Protein AF-A0A7W8L419-F1 (afdb_monomer)

Solvent-accessible surface area (backbone atoms only — not comparable to full-atom values): 5335 Å² total; per-residue (Å²): 111,29,37,49,56,42,78,74,44,63,88,57,54,90,84,30,75,62,46,52,50,50,43,52,48,49,50,51,51,52,52,52,30,51,52,25,51,77,68,76,42,83,52,81,42,41,78,63,95,86,60,85,82,44,62,85,63,46,51,64,37,44,52,50,47,47,69,77,40,77,84,63,56,51,75,40,51,39,68,57,48,50,51,52,28,44,30,71,76,24,67,116

pLDDT: mean 90.04, std 8.84, range [54.81, 97.94]

Structure (mmCIF, N/CA/C/O backbone):
data_AF-A0A7W8L419-F1
#
_entry.id   AF-A0A7W8L419-F1
#
loop_
_atom_site.group_PDB
_atom_site.id
_atom_site.type_symbol
_atom_site.label_atom_id
_atom_site.label_alt_id
_atom_site.label_comp_id
_atom_site.label_asym_id
_atom_site.label_entity_id
_atom_site.label_seq_id
_atom_site.pdbx_PDB_ins_code
_atom_site.Cartn_x
_atom_site.Cartn_y
_atom_site.Cartn_z
_atom_site.occupancy
_atom_site.B_iso_or_equiv
_atom_site.auth_seq_id
_atom_site.auth_comp_id
_atom_site.auth_asym_id
_atom_site.auth_atom_id
_atom_site.pdbx_PDB_model_num
ATOM 1 N N . MET A 1 1 ? -0.473 -0.725 -12.506 1.00 84.81 1 MET A N 1
ATOM 2 C CA . MET A 1 1 ? 0.985 -0.627 -12.299 1.00 84.81 1 MET A CA 1
ATOM 3 C C . MET A 1 1 ? 1.503 -1.978 -11.823 1.00 84.81 1 MET A C 1
ATOM 5 O 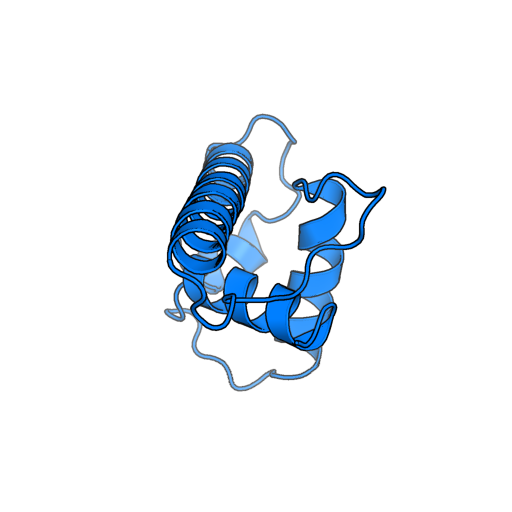O . MET A 1 1 ? 0.879 -2.548 -10.929 1.00 84.81 1 MET A O 1
ATOM 9 N N . THR A 1 2 ? 2.571 -2.500 -12.430 1.00 91.81 2 THR A N 1
ATOM 10 C CA . THR A 1 2 ? 3.181 -3.806 -12.092 1.00 91.81 2 THR A CA 1
ATOM 11 C C . THR A 1 2 ? 4.446 -3.657 -11.240 1.00 91.81 2 THR A C 1
ATOM 13 O O . THR A 1 2 ? 5.000 -2.558 -11.136 1.00 91.81 2 THR A O 1
ATOM 16 N N . ALA A 1 3 ? 4.916 -4.753 -10.636 1.00 90.19 3 ALA A N 1
ATOM 17 C CA . ALA A 1 3 ? 6.166 -4.793 -9.878 1.00 90.19 3 ALA A CA 1
ATOM 18 C C . ALA A 1 3 ? 7.382 -4.369 -10.716 1.00 90.19 3 ALA A C 1
ATOM 20 O O . ALA A 1 3 ? 8.200 -3.592 -10.232 1.00 90.19 3 ALA A O 1
ATOM 21 N N . ALA A 1 4 ? 7.459 -4.762 -11.990 1.00 89.94 4 ALA A N 1
ATOM 22 C CA . ALA A 1 4 ? 8.497 -4.291 -12.912 1.00 89.94 4 ALA A CA 1
ATOM 23 C C . ALA A 1 4 ? 8.481 -2.761 -13.073 1.00 89.94 4 ALA A C 1
ATOM 25 O O . ALA A 1 4 ? 9.524 -2.108 -13.025 1.00 89.94 4 ALA A O 1
ATOM 26 N N . GLN A 1 5 ? 7.293 -2.170 -13.237 1.00 88.06 5 GLN A N 1
ATOM 27 C CA . GLN A 1 5 ? 7.152 -0.718 -13.363 1.00 88.06 5 GLN A CA 1
ATOM 28 C C . GLN A 1 5 ? 7.551 0.003 -12.072 1.00 88.06 5 GLN A C 1
ATOM 30 O O . GLN A 1 5 ? 8.202 1.039 -12.147 1.00 88.06 5 GLN A O 1
ATOM 35 N N . TYR A 1 6 ? 7.211 -0.555 -10.905 1.00 87.38 6 TYR A N 1
ATOM 36 C CA . TYR A 1 6 ? 7.679 -0.040 -9.617 1.00 87.38 6 TYR A CA 1
ATOM 37 C C . TYR A 1 6 ? 9.198 -0.111 -9.501 1.00 87.38 6 TYR A C 1
ATOM 39 O O . TYR A 1 6 ? 9.828 0.917 -9.327 1.00 87.38 6 TYR A O 1
ATOM 47 N N . LYS A 1 7 ? 9.811 -1.284 -9.688 1.00 85.50 7 LYS A N 1
ATOM 48 C CA . LYS A 1 7 ? 11.271 -1.456 -9.573 1.00 85.50 7 LYS A CA 1
ATOM 49 C C . LYS A 1 7 ? 12.051 -0.511 -10.497 1.00 85.50 7 LYS A C 1
ATOM 51 O O . LYS A 1 7 ? 13.154 -0.102 -10.158 1.00 85.50 7 LYS A O 1
ATOM 56 N N . LYS A 1 8 ? 11.483 -0.164 -11.658 1.00 86.31 8 LYS A N 1
ATOM 57 C CA . LYS A 1 8 ? 12.105 0.742 -12.632 1.00 86.31 8 LYS A CA 1
ATOM 58 C C . LYS A 1 8 ? 11.917 2.228 -12.311 1.00 86.31 8 LYS A C 1
ATOM 60 O O . LYS A 1 8 ? 12.809 3.016 -12.607 1.00 86.31 8 LYS A O 1
ATOM 65 N N . TRP A 1 9 ? 10.757 2.614 -11.783 1.00 81.38 9 TRP A N 1
ATOM 66 C CA . TRP A 1 9 ? 10.343 4.022 -11.705 1.00 81.38 9 TRP A CA 1
ATOM 67 C C . TRP A 1 9 ? 9.974 4.500 -10.303 1.00 81.38 9 TRP A C 1
ATOM 69 O O . TRP A 1 9 ? 9.624 5.667 -10.132 1.00 81.38 9 TRP A O 1
ATOM 79 N N . ALA A 1 10 ? 10.030 3.633 -9.293 1.00 72.44 10 ALA A N 1
ATOM 80 C CA . ALA A 1 10 ? 9.884 4.046 -7.908 1.00 72.44 10 ALA A CA 1
ATOM 81 C C . ALA A 1 10 ? 10.891 5.163 -7.630 1.00 72.44 10 ALA A C 1
ATOM 83 O O . ALA A 1 10 ? 12.044 5.094 -8.058 1.00 72.44 10 ALA A O 1
ATOM 84 N N . HIS A 1 11 ? 10.431 6.215 -6.953 1.00 74.44 11 HIS A N 1
ATOM 85 C CA . HIS A 1 11 ? 11.241 7.389 -6.613 1.00 74.44 11 HIS A CA 1
ATOM 86 C C . HIS A 1 11 ? 11.759 8.218 -7.803 1.00 74.44 11 HIS A C 1
ATOM 88 O O . HIS A 1 11 ? 12.426 9.229 -7.580 1.00 74.44 11 HIS A O 1
ATOM 94 N N . ALA A 1 12 ? 11.432 7.857 -9.051 1.00 67.81 12 ALA A N 1
ATOM 95 C CA . ALA A 1 12 ? 11.714 8.674 -10.225 1.00 67.81 12 ALA A CA 1
ATOM 96 C C . ALA A 1 12 ? 10.696 9.825 -10.288 1.00 67.81 12 ALA A C 1
ATOM 98 O O . ALA A 1 12 ? 9.641 9.721 -10.909 1.00 67.81 12 ALA A O 1
ATOM 99 N N . ASP A 1 13 ? 11.040 10.904 -9.586 1.00 59.03 13 ASP A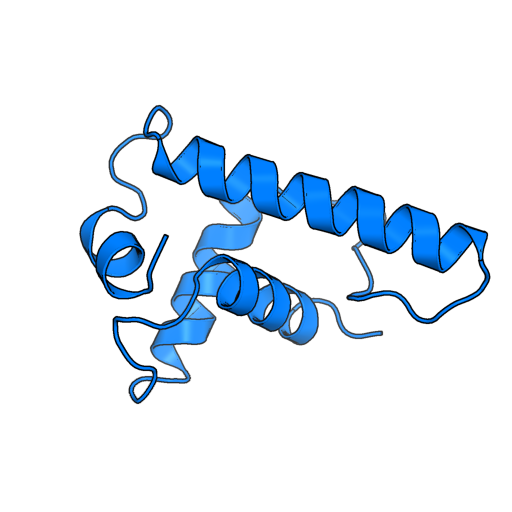 N 1
ATOM 100 C CA . ASP A 1 13 ? 10.325 12.177 -9.484 1.00 59.03 13 ASP A CA 1
ATOM 101 C C . ASP A 1 13 ? 8.950 12.114 -8.773 1.00 59.03 13 ASP A C 1
ATOM 103 O O . ASP A 1 13 ? 8.043 11.354 -9.130 1.00 59.03 13 ASP A O 1
ATOM 107 N N . ASN A 1 14 ? 8.765 12.961 -7.751 1.00 57.06 14 ASN A N 1
ATOM 108 C CA . ASN A 1 14 ? 7.526 13.039 -6.953 1.00 57.06 14 ASN A CA 1
ATOM 109 C C . ASN A 1 14 ? 6.301 13.497 -7.777 1.00 57.06 14 ASN A C 1
ATOM 111 O O . ASN A 1 14 ? 5.175 13.399 -7.293 1.00 57.06 14 ASN A O 1
ATOM 115 N N . ASN A 1 15 ? 6.519 13.958 -9.015 1.00 54.81 15 ASN A N 1
ATOM 116 C CA . ASN A 1 15 ? 5.502 14.387 -9.981 1.00 54.81 15 ASN A CA 1
ATOM 117 C C . ASN A 1 15 ? 5.137 13.322 -11.033 1.00 54.81 15 ASN A C 1
ATOM 119 O O . ASN A 1 15 ? 4.453 13.624 -12.013 1.00 54.81 15 ASN A O 1
ATOM 123 N N . SER A 1 16 ? 5.583 12.075 -10.875 1.00 70.50 16 SER A N 1
ATOM 124 C CA . SER A 1 16 ? 5.289 11.023 -11.848 1.00 70.50 16 SER A CA 1
ATOM 125 C C . SER A 1 16 ? 3.863 10.467 -11.723 1.00 70.50 16 SER A C 1
ATOM 127 O O . SER A 1 16 ? 3.254 10.424 -10.651 1.00 70.50 16 SER A O 1
ATOM 129 N N . ILE A 1 17 ? 3.343 9.937 -12.835 1.00 79.75 17 ILE A N 1
ATOM 130 C CA . ILE A 1 17 ? 2.094 9.156 -12.882 1.00 79.75 17 ILE A CA 1
ATOM 131 C C . ILE A 1 17 ? 2.075 8.001 -11.857 1.00 79.75 17 ILE A C 1
ATOM 133 O O . ILE A 1 17 ? 1.010 7.584 -11.402 1.00 79.75 17 ILE A O 1
ATOM 137 N N . TYR A 1 18 ? 3.248 7.512 -11.446 1.00 82.19 18 TYR A N 1
ATOM 138 C CA . TYR A 1 18 ? 3.408 6.459 -10.445 1.00 82.19 18 TYR A CA 1
ATOM 139 C C . TYR A 1 18 ? 3.133 6.958 -9.026 1.00 82.19 18 TYR A C 1
ATOM 141 O O . TYR A 1 18 ? 2.424 6.287 -8.278 1.00 82.19 18 TYR A O 1
ATOM 149 N N . ALA A 1 19 ? 3.607 8.158 -8.677 1.00 84.69 19 ALA A N 1
ATOM 150 C CA . ALA A 1 19 ? 3.265 8.794 -7.409 1.00 84.69 19 ALA A CA 1
ATOM 151 C C . ALA A 1 19 ? 1.747 9.021 -7.303 1.00 84.69 19 ALA A C 1
ATOM 153 O O . ALA A 1 19 ? 1.153 8.719 -6.269 1.00 84.69 19 ALA A O 1
ATOM 154 N N . ALA A 1 20 ? 1.100 9.459 -8.390 1.00 87.88 20 ALA A N 1
ATOM 155 C CA . ALA A 1 20 ? -0.357 9.598 -8.444 1.00 87.88 20 ALA A CA 1
ATOM 156 C C . ALA A 1 20 ? -1.085 8.249 -8.291 1.00 87.88 20 ALA A C 1
ATOM 158 O O . ALA A 1 20 ? -2.082 8.168 -7.572 1.00 87.88 20 ALA A O 1
ATOM 159 N N . TYR A 1 21 ? -0.574 7.178 -8.912 1.00 90.06 21 TYR A N 1
ATOM 160 C CA . TYR A 1 21 ? -1.130 5.830 -8.762 1.00 90.06 21 TYR A CA 1
ATOM 161 C C . TYR A 1 21 ? -1.059 5.333 -7.311 1.00 90.06 21 TYR A C 1
ATOM 163 O O . TYR A 1 21 ? -2.049 4.813 -6.790 1.00 90.06 21 TYR A O 1
ATOM 171 N N . ILE A 1 22 ? 0.088 5.504 -6.645 1.00 90.50 22 ILE A N 1
ATOM 172 C CA . ILE A 1 22 ? 0.272 5.100 -5.245 1.00 90.50 22 ILE A CA 1
ATOM 173 C C . ILE A 1 22 ? -0.648 5.928 -4.339 1.00 90.50 22 ILE A C 1
ATOM 175 O O . ILE A 1 22 ? -1.415 5.337 -3.580 1.00 90.50 22 ILE A O 1
ATOM 179 N N . THR A 1 23 ? -0.678 7.257 -4.492 1.00 91.50 23 THR A N 1
ATOM 180 C CA . THR A 1 23 ? -1.589 8.138 -3.738 1.00 91.50 23 THR A CA 1
ATOM 181 C C . THR A 1 23 ? -3.048 7.715 -3.911 1.00 91.50 23 THR A C 1
ATOM 183 O O . THR A 1 23 ? -3.771 7.549 -2.929 1.00 91.50 23 THR A O 1
ATOM 186 N N . GLY A 1 24 ? -3.493 7.504 -5.155 1.00 93.06 24 GLY A N 1
ATOM 187 C CA . GLY A 1 24 ? -4.861 7.081 -5.451 1.00 93.06 24 GLY A CA 1
ATOM 188 C C . GLY A 1 24 ? -5.204 5.730 -4.822 1.00 93.06 24 GLY A C 1
ATOM 189 O O . GLY A 1 24 ? -6.286 5.564 -4.263 1.00 93.06 24 GLY A O 1
ATOM 190 N N . THR A 1 25 ? -4.260 4.788 -4.844 1.00 95.25 25 THR A N 1
ATOM 191 C CA . THR A 1 25 ? -4.426 3.468 -4.223 1.00 95.25 25 THR A CA 1
ATOM 192 C C . THR A 1 25 ? -4.552 3.567 -2.701 1.00 95.25 25 THR A C 1
ATOM 194 O O . THR A 1 25 ? -5.451 2.961 -2.121 1.00 95.25 25 THR A O 1
ATOM 197 N N . ILE A 1 26 ? -3.690 4.350 -2.045 1.00 94.38 26 ILE A N 1
ATOM 198 C CA . ILE A 1 26 ? -3.735 4.546 -0.589 1.00 94.38 26 ILE A CA 1
ATOM 199 C C . ILE A 1 26 ? -5.064 5.184 -0.177 1.00 94.38 26 ILE A C 1
ATOM 201 O O . ILE A 1 26 ? -5.710 4.704 0.754 1.00 94.38 26 ILE A O 1
ATOM 205 N N . ASN A 1 27 ? -5.513 6.211 -0.904 1.00 94.25 27 ASN A N 1
ATOM 206 C CA . ASN A 1 27 ? -6.804 6.853 -0.653 1.00 94.25 27 ASN A CA 1
ATOM 207 C C . ASN A 1 27 ? -7.967 5.865 -0.800 1.00 94.25 27 ASN A C 1
ATOM 209 O O . ASN A 1 27 ? -8.842 5.821 0.064 1.00 94.25 27 ASN A O 1
ATOM 213 N N . ALA A 1 28 ? -7.953 5.029 -1.844 1.00 95.94 28 ALA A N 1
ATOM 214 C CA . ALA A 1 28 ? -8.969 4.001 -2.044 1.00 95.94 28 ALA A CA 1
ATOM 215 C C . ALA A 1 28 ? -9.015 3.003 -0.876 1.00 95.94 28 ALA A C 1
ATOM 217 O O . ALA A 1 28 ? -10.099 2.649 -0.414 1.00 95.94 28 ALA A O 1
ATOM 218 N N . PHE A 1 29 ? -7.860 2.588 -0.345 1.00 96.31 29 PHE A N 1
ATOM 219 C CA . PHE A 1 29 ? -7.827 1.737 0.844 1.00 96.31 29 PHE A CA 1
ATOM 220 C C . PHE A 1 29 ? -8.280 2.457 2.112 1.00 96.31 29 PHE A C 1
ATOM 222 O O . PHE A 1 29 ? -8.950 1.841 2.937 1.00 96.31 29 PHE A O 1
ATOM 229 N N . GLY A 1 30 ? -7.980 3.749 2.254 1.00 93.94 30 GLY A N 1
ATOM 230 C CA . GLY A 1 30 ? -8.518 4.577 3.332 1.00 93.94 30 GLY A CA 1
ATOM 231 C C . GLY A 1 30 ? -10.048 4.615 3.311 1.00 93.94 30 GLY A C 1
ATOM 232 O O . GLY A 1 30 ? -10.685 4.376 4.335 1.00 93.94 30 GLY A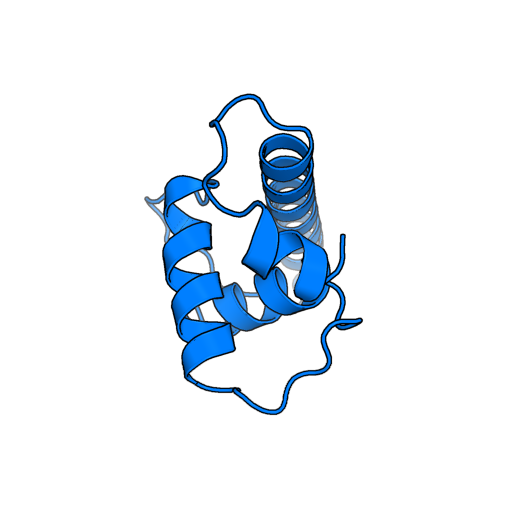 O 1
ATOM 233 N N . TRP A 1 31 ? -10.647 4.831 2.136 1.00 95.56 31 TRP A N 1
ATOM 234 C CA . TRP A 1 31 ? -12.104 4.834 1.967 1.00 95.56 31 TRP A CA 1
ATOM 235 C C . TRP A 1 31 ? -12.713 3.452 2.212 1.00 95.56 31 TRP A C 1
ATOM 237 O O . TRP A 1 31 ? -13.701 3.344 2.934 1.00 95.56 31 TRP A O 1
ATOM 247 N N . ALA A 1 32 ? -12.098 2.392 1.678 1.00 97.06 32 ALA A N 1
ATOM 248 C CA . ALA A 1 32 ? -12.542 1.020 1.911 1.00 97.06 32 ALA A CA 1
ATOM 249 C C . ALA A 1 32 ? -12.489 0.648 3.402 1.00 97.06 32 ALA A C 1
ATOM 251 O O . ALA A 1 32 ? -13.437 0.071 3.926 1.00 97.06 32 ALA A O 1
ATOM 252 N N . ASN A 1 33 ? -11.422 1.027 4.113 1.00 96.00 33 ASN A N 1
ATOM 253 C CA . ASN A 1 33 ? -11.340 0.860 5.562 1.00 96.00 33 ASN A CA 1
ATOM 254 C C . ASN A 1 33 ? -12.435 1.639 6.293 1.00 96.00 33 ASN A C 1
ATOM 256 O O . ASN A 1 33 ? -13.050 1.089 7.202 1.00 96.00 33 ASN A O 1
ATOM 260 N N . GLY A 1 34 ? -12.690 2.889 5.900 1.00 94.25 34 GLY A N 1
ATOM 261 C CA . GLY A 1 34 ? -13.764 3.704 6.470 1.00 94.25 34 GLY A CA 1
ATOM 262 C C . GLY A 1 34 ? -15.145 3.057 6.315 1.00 94.25 34 GLY A C 1
ATOM 263 O O . GLY A 1 34 ? -15.884 2.964 7.297 1.00 94.25 34 GLY A O 1
ATOM 264 N N . ASP A 1 35 ? -15.464 2.537 5.123 1.00 97.94 35 ASP A N 1
ATOM 265 C CA . ASP A 1 35 ? -16.710 1.792 4.875 1.00 97.94 35 ASP A CA 1
ATOM 266 C C . ASP A 1 35 ? -16.810 0.558 5.781 1.00 97.94 35 ASP A C 1
ATOM 268 O O . ASP A 1 35 ? -17.808 0.379 6.484 1.00 97.94 35 ASP A O 1
ATOM 272 N N . LEU A 1 36 ? -15.747 -0.252 5.847 1.00 97.44 36 LEU A N 1
ATOM 273 C CA . LEU A 1 36 ? -15.704 -1.449 6.690 1.00 97.44 36 LEU A CA 1
ATOM 274 C C . LEU A 1 36 ? -15.934 -1.120 8.172 1.00 97.44 36 LEU A C 1
ATOM 276 O O . LEU A 1 36 ? -16.760 -1.772 8.813 1.00 97.44 36 LEU A O 1
ATOM 280 N N . VAL A 1 37 ? -15.281 -0.079 8.706 1.00 96.00 37 VAL A N 1
ATOM 281 C CA . VAL A 1 37 ? -15.492 0.379 10.093 1.00 96.00 37 VAL A CA 1
ATOM 282 C C . VAL A 1 37 ? -16.945 0.784 10.316 1.00 96.00 37 VAL A C 1
ATOM 284 O O . VAL A 1 37 ? -17.560 0.347 11.290 1.00 96.00 37 VAL A O 1
ATOM 287 N N . SER A 1 38 ? -17.522 1.570 9.400 1.00 97.38 38 SER A N 1
ATOM 288 C CA . SER A 1 38 ? -18.912 2.033 9.508 1.00 97.38 38 SER A CA 1
ATOM 289 C C . SER A 1 38 ? -19.915 0.873 9.568 1.00 97.38 38 SER A C 1
ATOM 291 O O . SER A 1 38 ? -20.942 0.952 10.244 1.00 97.38 38 SER A O 1
ATOM 293 N N . ARG A 1 39 ? -19.571 -0.247 8.926 1.00 97.94 39 ARG A N 1
ATOM 294 C CA . ARG A 1 39 ? -20.367 -1.476 8.864 1.00 97.94 39 ARG A CA 1
ATOM 295 C C . ARG A 1 39 ? -20.011 -2.485 9.957 1.00 97.94 39 ARG A C 1
ATOM 297 O O . ARG A 1 39 ? -20.521 -3.604 9.928 1.00 97.94 39 ARG A O 1
ATOM 304 N N . LYS A 1 40 ? -19.157 -2.112 10.919 1.00 96.81 40 LYS A N 1
ATOM 305 C CA . LYS A 1 40 ? -18.637 -2.992 11.982 1.00 96.81 40 LYS A CA 1
ATOM 306 C C . LYS A 1 40 ? -17.965 -4.258 11.430 1.00 96.81 40 LYS A C 1
ATOM 308 O O . LYS A 1 40 ? -18.055 -5.331 12.024 1.00 96.81 40 LYS A O 1
ATOM 313 N N . GLN A 1 41 ? -17.316 -4.141 10.275 1.00 97.44 41 GLN A N 1
ATOM 314 C CA . GLN A 1 41 ? -16.559 -5.213 9.639 1.00 97.44 41 GLN A CA 1
ATOM 315 C C . GLN A 1 41 ? -15.063 -5.052 9.908 1.00 97.44 41 GLN A C 1
ATOM 317 O O . GLN A 1 41 ? -14.575 -3.966 10.224 1.00 97.44 41 GLN A O 1
ATOM 322 N N . ARG A 1 42 ? -14.322 -6.156 9.772 1.00 96.19 42 ARG A N 1
ATOM 323 C CA . ARG A 1 42 ? -12.863 -6.145 9.899 1.00 96.19 42 ARG A CA 1
ATOM 324 C C . ARG A 1 42 ? -12.263 -5.237 8.825 1.00 96.19 42 ARG A C 1
ATOM 326 O O . ARG A 1 42 ? -12.572 -5.394 7.647 1.00 96.19 42 ARG A O 1
ATOM 333 N N . GLN A 1 43 ? -11.395 -4.324 9.246 1.00 96.56 43 GLN A N 1
ATOM 334 C CA . GLN A 1 43 ? -10.641 -3.444 8.356 1.00 96.56 43 GLN A CA 1
ATOM 335 C C . GLN A 1 43 ? -9.637 -4.237 7.509 1.00 96.56 43 GLN A C 1
ATOM 337 O O . GLN A 1 43 ? -9.205 -5.329 7.881 1.00 96.56 43 GLN A O 1
ATOM 342 N N . LEU A 1 44 ? -9.222 -3.664 6.381 1.00 97.06 44 LEU A N 1
ATOM 343 C CA . LEU A 1 44 ? -8.150 -4.206 5.549 1.00 97.06 44 LEU A CA 1
ATOM 344 C C . LEU A 1 44 ? -6.800 -4.195 6.278 1.00 97.06 44 LEU A C 1
ATOM 346 O O . LEU A 1 44 ? -6.017 -5.119 6.084 1.00 97.06 44 LEU A O 1
ATOM 350 N N . PHE A 1 45 ? -6.544 -3.164 7.087 1.00 96.00 45 PHE A N 1
ATOM 351 C CA . PHE A 1 45 ? -5.386 -2.968 7.974 1.00 96.00 45 PHE A CA 1
ATOM 352 C C . PHE A 1 45 ? -5.764 -1.946 9.065 1.00 96.00 45 PHE A C 1
ATOM 354 O O . PHE A 1 45 ? -6.756 -1.233 8.892 1.00 96.00 45 PHE A O 1
ATOM 361 N N . CYS A 1 46 ? -4.998 -1.852 10.153 1.00 93.75 46 CYS A N 1
ATOM 362 C CA . CYS A 1 46 ? -5.306 -1.000 11.307 1.00 93.75 46 CYS A CA 1
ATOM 363 C C . CYS A 1 46 ? -4.454 0.277 11.290 1.00 93.75 46 CYS A C 1
ATOM 365 O O . CYS A 1 46 ? -3.347 0.267 11.824 1.00 93.75 46 CYS A O 1
ATOM 367 N N . PRO A 1 47 ? -4.915 1.370 10.647 1.00 88.81 47 PRO A N 1
ATOM 368 C CA . PRO A 1 47 ? -4.105 2.571 10.488 1.00 88.81 47 PRO A CA 1
ATOM 369 C C . PRO A 1 47 ? -3.676 3.149 11.849 1.00 88.81 47 PRO A C 1
ATOM 371 O O . PRO A 1 47 ? -4.490 3.191 12.772 1.00 88.81 47 PRO A O 1
ATOM 374 N N . PRO A 1 48 ? -2.434 3.642 11.973 1.00 86.50 48 PRO A N 1
ATOM 375 C CA . PRO A 1 48 ? -1.996 4.393 13.148 1.00 86.50 48 PRO A CA 1
ATOM 376 C C . PRO A 1 48 ? -2.832 5.671 13.338 1.00 86.50 48 PRO A C 1
ATOM 378 O O . PRO A 1 48 ? -3.127 6.367 12.369 1.00 86.50 48 PRO A O 1
ATOM 381 N N . GLU A 1 49 ? -3.171 6.013 14.586 1.00 82.50 49 GLU A N 1
ATOM 382 C CA . GLU A 1 49 ? -4.088 7.126 14.907 1.00 82.50 49 GLU A CA 1
ATOM 383 C C . GLU A 1 49 ? -3.592 8.504 14.441 1.00 82.50 49 GLU A C 1
ATOM 385 O O . GLU A 1 49 ? -4.391 9.375 14.104 1.00 82.50 49 GLU A O 1
ATOM 390 N N . THR A 1 50 ? -2.275 8.716 14.420 1.00 79.38 50 THR A N 1
ATOM 391 C CA . THR A 1 50 ? -1.665 10.041 14.213 1.00 79.38 50 THR A CA 1
ATOM 392 C C . THR A 1 50 ? -0.898 10.181 12.903 1.00 79.38 50 THR A C 1
ATOM 394 O O . THR A 1 50 ? -0.469 11.284 12.565 1.00 79.38 50 THR A O 1
ATOM 397 N N . LEU A 1 51 ? -0.706 9.094 12.151 1.00 76.81 51 LEU A N 1
ATOM 398 C CA . LEU A 1 51 ? 0.119 9.104 10.946 1.00 76.81 51 LEU A CA 1
ATOM 399 C C . LEU A 1 51 ? -0.756 9.034 9.695 1.00 76.81 51 LEU A C 1
ATOM 401 O O . LEU A 1 51 ? -1.367 8.010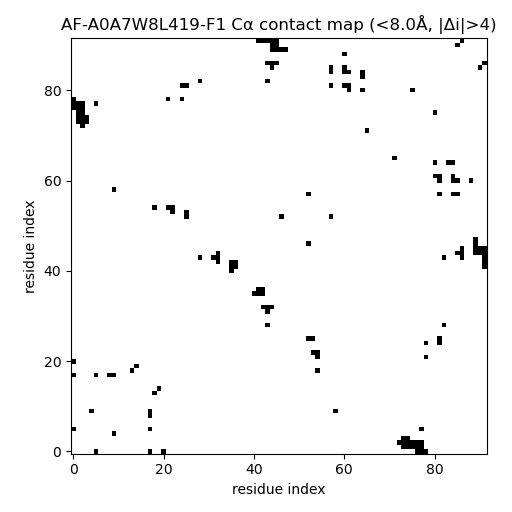 9.392 1.00 76.81 51 LEU A O 1
ATOM 405 N N . ALA A 1 52 ? -0.747 10.121 8.923 1.00 80.31 52 ALA A N 1
ATOM 406 C CA . ALA A 1 52 ? -1.301 10.122 7.579 1.00 80.31 52 ALA A CA 1
ATOM 407 C C . ALA A 1 52 ? -0.458 9.201 6.685 1.00 80.31 52 ALA A C 1
ATOM 409 O O . ALA A 1 52 ? 0.713 9.473 6.417 1.00 80.31 52 ALA A O 1
ATOM 410 N N . ILE A 1 53 ? -1.056 8.104 6.223 1.00 85.50 53 ILE A N 1
ATOM 411 C CA . ILE A 1 53 ? -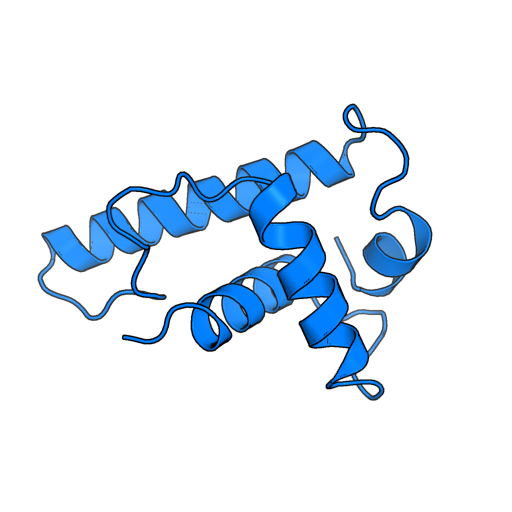0.401 7.188 5.291 1.00 85.50 53 ILE A CA 1
ATOM 412 C C . ILE A 1 53 ? -0.360 7.870 3.924 1.00 85.50 53 ILE A C 1
ATOM 414 O O . ILE A 1 53 ? -1.395 8.095 3.301 1.00 85.50 53 ILE A O 1
ATOM 418 N N . GLY A 1 54 ? 0.842 8.203 3.464 1.00 87.81 54 GLY A N 1
ATOM 419 C CA . GLY A 1 54 ? 1.086 8.777 2.143 1.00 87.81 54 GLY A CA 1
ATOM 420 C C . GLY A 1 54 ? 2.230 8.070 1.424 1.00 87.81 54 GLY A C 1
ATOM 421 O O . GLY A 1 54 ? 2.796 7.099 1.926 1.00 87.81 54 GLY A O 1
ATOM 422 N N . ASN A 1 55 ? 2.614 8.580 0.253 1.00 86.69 55 ASN A N 1
ATOM 423 C CA . ASN A 1 55 ? 3.662 7.965 -0.570 1.00 86.69 55 ASN A CA 1
ATOM 424 C C . ASN A 1 55 ? 4.979 7.777 0.198 1.00 86.69 55 ASN A C 1
ATOM 426 O O . ASN A 1 55 ? 5.575 6.708 0.132 1.00 86.69 55 ASN A O 1
ATOM 430 N N . GLN A 1 56 ? 5.395 8.776 0.987 1.00 86.38 56 GLN A N 1
ATOM 431 C CA . GLN A 1 56 ? 6.618 8.702 1.800 1.00 86.38 56 GLN A CA 1
ATOM 432 C C . GLN A 1 56 ? 6.569 7.594 2.861 1.00 86.38 56 GLN A C 1
ATOM 434 O O . 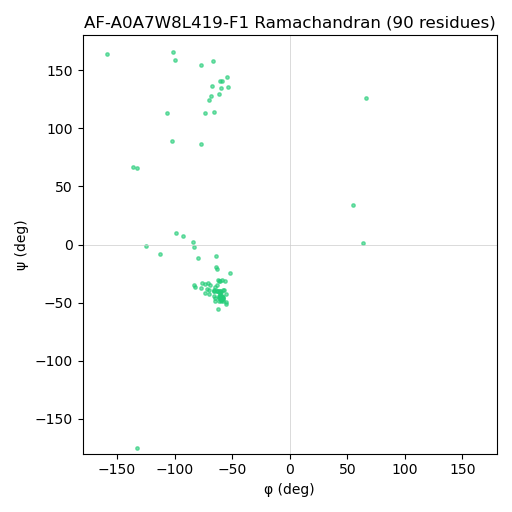GLN A 1 56 ? 7.600 7.016 3.185 1.00 86.38 56 GLN A O 1
ATOM 439 N N . THR A 1 57 ? 5.381 7.274 3.373 1.00 87.38 57 THR A N 1
ATOM 440 C CA . THR A 1 57 ? 5.175 6.164 4.310 1.00 87.38 57 THR A CA 1
ATOM 441 C C . THR A 1 57 ? 5.169 4.822 3.588 1.00 87.38 57 THR A C 1
ATOM 443 O O . THR A 1 57 ? 5.671 3.840 4.117 1.00 87.38 57 THR A O 1
ATOM 446 N N . VAL A 1 58 ? 4.599 4.761 2.382 1.00 90.38 58 VAL A N 1
ATOM 447 C CA . VAL A 1 58 ? 4.375 3.497 1.666 1.00 90.38 58 VAL A CA 1
ATOM 448 C C . VAL A 1 58 ? 5.601 3.009 0.908 1.00 90.38 58 VAL A C 1
ATOM 450 O O . VAL A 1 58 ? 5.806 1.798 0.866 1.00 90.38 58 VAL A O 1
ATOM 453 N N . TYR A 1 59 ? 6.431 3.894 0.347 1.00 91.44 59 TYR A N 1
ATOM 454 C CA . TYR A 1 59 ? 7.611 3.457 -0.406 1.00 91.44 59 TYR A CA 1
ATOM 455 C C . TYR A 1 59 ? 8.542 2.534 0.405 1.00 91.44 59 TYR A C 1
ATOM 457 O O . TYR A 1 59 ? 8.780 1.419 -0.054 1.00 91.44 59 TYR A O 1
ATOM 465 N N . PRO A 1 60 ? 8.972 2.881 1.639 1.00 92.75 60 PRO A N 1
ATOM 466 C CA . PRO A 1 60 ? 9.832 1.988 2.419 1.00 92.75 60 PRO A CA 1
ATOM 467 C C . PRO A 1 60 ? 9.176 0.634 2.727 1.00 92.75 60 PRO A C 1
ATOM 469 O O . PRO A 1 60 ? 9.855 -0.388 2.808 1.00 92.75 60 PRO A O 1
ATOM 472 N N . LEU A 1 61 ? 7.847 0.604 2.881 1.00 94.38 61 LEU A N 1
ATOM 473 C CA . LEU A 1 61 ? 7.100 -0.631 3.136 1.00 94.38 61 LEU A CA 1
ATOM 474 C C . LEU A 1 61 ? 6.996 -1.513 1.886 1.00 94.38 61 LEU A C 1
ATOM 476 O O . LEU A 1 61 ? 6.983 -2.740 1.996 1.00 94.38 61 LEU A O 1
ATOM 480 N N . LEU A 1 62 ? 6.898 -0.910 0.701 1.00 92.88 62 LEU A N 1
ATOM 481 C CA . LEU A 1 62 ? 6.943 -1.624 -0.574 1.00 92.88 62 LEU A CA 1
ATOM 482 C C . LEU A 1 62 ? 8.346 -2.160 -0.861 1.00 92.88 62 LEU A C 1
ATOM 484 O O . LEU A 1 62 ? 8.479 -3.317 -1.257 1.00 92.88 62 LEU A O 1
ATOM 488 N N . ASP A 1 63 ? 9.381 -1.361 -0.610 1.00 93.44 63 ASP A N 1
ATOM 489 C CA . ASP A 1 63 ? 10.774 -1.780 -0.777 1.00 93.44 63 ASP A CA 1
ATOM 490 C C . ASP A 1 63 ? 11.087 -2.978 0.121 1.00 93.44 63 ASP A C 1
ATOM 492 O O . ASP A 1 63 ? 11.576 -4.004 -0.353 1.00 93.44 63 ASP A O 1
ATOM 496 N N . ALA A 1 64 ? 10.707 -2.898 1.401 1.00 95.12 64 ALA A N 1
ATOM 497 C CA . ALA A 1 64 ? 10.840 -4.007 2.339 1.00 95.12 64 ALA A CA 1
ATOM 498 C C . ALA A 1 64 ? 10.031 -5.239 1.900 1.00 95.12 64 ALA A C 1
ATOM 500 O O . ALA A 1 64 ? 10.505 -6.370 2.015 1.00 95.12 64 ALA A O 1
ATOM 501 N N . PHE A 1 65 ? 8.821 -5.045 1.368 1.00 95.25 65 PHE A N 1
ATOM 502 C CA . PHE A 1 65 ? 7.997 -6.143 0.868 1.00 95.25 65 PHE A CA 1
ATOM 503 C C . PHE A 1 65 ? 8.678 -6.890 -0.282 1.00 95.25 65 PHE A C 1
ATOM 505 O O . PHE A 1 65 ? 8.777 -8.115 -0.220 1.00 95.25 65 PHE A O 1
ATOM 512 N N . PHE A 1 66 ? 9.195 -6.185 -1.291 1.00 93.69 66 PHE A N 1
ATOM 513 C CA . PHE A 1 66 ? 9.884 -6.827 -2.413 1.00 93.69 66 PHE A CA 1
ATOM 514 C C . PHE A 1 66 ? 11.245 -7.411 -2.021 1.00 93.69 66 PHE A C 1
ATOM 516 O O . PHE A 1 66 ? 11.604 -8.472 -2.530 1.00 93.69 66 PHE A O 1
ATOM 523 N N . ALA A 1 67 ? 11.968 -6.787 -1.087 1.00 94.31 67 ALA A N 1
ATOM 524 C CA . ALA A 1 67 ? 13.211 -7.338 -0.548 1.00 94.31 67 ALA A CA 1
ATOM 525 C C . ALA A 1 67 ? 12.982 -8.675 0.179 1.00 94.31 67 ALA A C 1
ATOM 527 O O . ALA A 1 67 ? 13.752 -9.617 0.002 1.00 94.31 67 ALA A O 1
ATOM 528 N N . ASN A 1 68 ? 11.891 -8.786 0.942 1.00 95.06 68 ASN A N 1
ATOM 529 C CA . ASN A 1 68 ? 11.534 -10.005 1.675 1.00 95.06 68 ASN A CA 1
ATOM 530 C C . ASN A 1 68 ? 10.866 -11.080 0.800 1.00 95.06 68 ASN A C 1
ATOM 532 O O . ASN A 1 68 ? 10.722 -12.221 1.234 1.00 95.06 68 ASN A O 1
ATOM 536 N N . HIS A 1 69 ? 10.466 -10.740 -0.428 1.00 94.00 69 HIS A N 1
ATOM 537 C CA . HIS A 1 69 ? 9.792 -11.655 -1.350 1.00 94.00 69 HIS A CA 1
ATOM 538 C C . HIS A 1 69 ? 10.421 -11.599 -2.755 1.00 94.00 69 HIS A C 1
ATOM 540 O O . HIS A 1 69 ? 9.753 -11.219 -3.723 1.00 94.00 69 HIS A O 1
ATOM 546 N N . PRO A 1 70 ? 11.693 -12.022 -2.910 1.00 91.69 70 PRO A N 1
ATOM 547 C CA . PRO A 1 70 ? 12.421 -11.901 -4.176 1.00 91.69 70 PRO A CA 1
ATOM 548 C C . PRO A 1 70 ? 11.807 -12.721 -5.324 1.00 91.69 70 PRO A C 1
ATOM 550 O O . PRO A 1 70 ? 12.063 -12.429 -6.487 1.00 91.69 70 PRO A O 1
ATOM 553 N N . GLY A 1 71 ? 10.980 -13.729 -5.015 1.00 92.94 71 GLY A N 1
ATOM 554 C CA . GLY A 1 71 ? 10.289 -14.571 -5.998 1.00 92.94 71 GLY A CA 1
ATOM 555 C C . GLY A 1 71 ? 8.972 -14.002 -6.541 1.00 92.94 71 GLY A C 1
ATOM 556 O O . GLY A 1 71 ? 8.297 -14.682 -7.312 1.00 92.94 71 GLY A O 1
ATOM 557 N N . ILE A 1 72 ? 8.562 -12.794 -6.138 1.00 92.75 72 ILE A N 1
ATOM 558 C CA . ILE A 1 72 ? 7.349 -12.172 -6.681 1.00 92.75 72 ILE A CA 1
ATOM 559 C C . ILE A 1 72 ? 7.559 -11.811 -8.155 1.00 92.75 72 ILE A C 1
ATOM 561 O O . ILE A 1 72 ? 8.513 -11.116 -8.505 1.00 92.75 72 ILE A O 1
ATOM 565 N N . SER A 1 73 ? 6.624 -12.263 -8.998 1.00 94.62 73 SER A N 1
ATOM 566 C CA . SER A 1 73 ? 6.598 -11.970 -10.434 1.00 94.62 73 SER A CA 1
ATOM 567 C C . SER A 1 73 ? 6.630 -10.466 -10.710 1.00 94.62 73 SER A C 1
ATOM 569 O O . SER A 1 73 ? 5.985 -9.673 -10.022 1.00 94.62 73 SER A O 1
ATOM 571 N N . ASP A 1 74 ? 7.319 -10.078 -11.778 1.00 92.50 74 ASP A N 1
ATOM 572 C CA . ASP A 1 74 ? 7.354 -8.696 -12.250 1.00 92.50 74 ASP A CA 1
ATOM 573 C C . ASP A 1 74 ? 5.981 -8.175 -12.704 1.00 92.50 74 ASP A C 1
ATOM 575 O O . ASP A 1 74 ? 5.745 -6.965 -12.667 1.00 92.50 74 ASP A O 1
ATOM 579 N N . ASP A 1 75 ? 5.042 -9.065 -13.030 1.00 94.81 75 ASP A N 1
ATOM 580 C CA . ASP A 1 75 ? 3.657 -8.717 -13.371 1.00 94.81 75 ASP A CA 1
ATOM 581 C C . ASP A 1 75 ? 2.760 -8.521 -12.141 1.00 94.81 75 ASP A C 1
ATOM 583 O O . ASP A 1 75 ? 1.584 -8.170 -12.270 1.00 94.81 75 ASP A O 1
ATOM 587 N N . PHE A 1 76 ? 3.291 -8.728 -10.931 1.00 95.56 76 PHE A N 1
ATOM 588 C CA . PHE A 1 76 ? 2.498 -8.649 -9.710 1.00 95.56 76 PHE A CA 1
ATOM 589 C C . PHE A 1 76 ? 1.863 -7.254 -9.535 1.00 95.56 76 PHE A C 1
ATOM 591 O O . PHE A 1 76 ? 2.551 -6.239 -9.711 1.00 95.56 76 PHE A O 1
ATOM 598 N N . PRO A 1 77 ? 0.565 -7.155 -9.176 1.00 95.38 77 PRO A N 1
ATOM 599 C CA . PRO A 1 77 ? -0.117 -5.868 -9.093 1.00 95.38 77 PRO A CA 1
ATOM 600 C C . PRO A 1 77 ? 0.391 -5.036 -7.915 1.00 95.38 77 PRO A C 1
ATOM 602 O O . PRO A 1 77 ? 0.282 -5.449 -6.759 1.00 95.38 77 PRO A O 1
ATOM 605 N N . ILE A 1 78 ? 0.855 -3.813 -8.179 1.00 94.00 78 ILE A N 1
ATOM 606 C CA . ILE A 1 78 ? 1.358 -2.932 -7.114 1.00 94.00 78 ILE A CA 1
ATOM 607 C C . ILE A 1 78 ? 0.288 -2.555 -6.105 1.00 94.00 78 ILE A C 1
ATOM 609 O O . ILE A 1 78 ? 0.590 -2.483 -4.920 1.00 94.00 78 ILE A O 1
ATOM 613 N N . GLY A 1 79 ? -0.966 -2.388 -6.528 1.00 95.12 79 GLY A N 1
ATOM 614 C CA . GLY A 1 79 ? -2.047 -2.137 -5.576 1.00 95.12 79 GLY A CA 1
ATOM 615 C C . GLY A 1 79 ? -2.160 -3.236 -4.513 1.00 95.12 79 GLY A C 1
ATOM 616 O O . GLY A 1 79 ? -2.319 -2.939 -3.332 1.00 95.12 79 GLY A O 1
ATOM 617 N N . LEU A 1 80 ? -1.980 -4.503 -4.904 1.00 96.31 80 LEU A N 1
ATOM 618 C CA . LEU A 1 80 ? -1.959 -5.615 -3.952 1.00 96.31 80 LEU A CA 1
ATOM 619 C C . LEU A 1 80 ? -0.689 -5.618 -3.103 1.00 96.31 80 LEU A C 1
ATOM 621 O O . LEU A 1 80 ? -0.783 -5.886 -1.910 1.00 96.31 80 LEU A O 1
ATOM 625 N N . ALA A 1 81 ? 0.472 -5.291 -3.677 1.00 96.31 81 ALA A N 1
ATOM 626 C CA . ALA A 1 81 ? 1.707 -5.154 -2.903 1.00 96.31 81 ALA A CA 1
ATOM 627 C C . ALA A 1 81 ? 1.554 -4.085 -1.808 1.00 96.31 81 ALA A C 1
ATOM 629 O O . ALA A 1 81 ? 1.853 -4.366 -0.654 1.00 96.31 81 ALA A O 1
ATOM 630 N N . ILE A 1 82 ? 0.975 -2.920 -2.132 1.00 96.06 82 ILE A N 1
ATOM 631 C CA . ILE A 1 82 ? 0.691 -1.846 -1.166 1.00 96.06 82 ILE A CA 1
ATOM 632 C C . ILE A 1 82 ? -0.200 -2.368 -0.040 1.00 96.06 82 ILE A C 1
ATOM 634 O O . ILE A 1 82 ? 0.115 -2.173 1.130 1.00 96.06 82 ILE A O 1
ATOM 638 N N . LEU A 1 83 ? -1.289 -3.069 -0.372 1.00 97.25 83 LEU A N 1
ATOM 639 C CA . LEU A 1 83 ? -2.179 -3.631 0.642 1.00 97.25 83 LEU A CA 1
ATOM 640 C C . LEU A 1 83 ? -1.447 -4.617 1.565 1.00 97.25 83 LEU A C 1
ATOM 642 O O . LEU A 1 83 ? -1.609 -4.544 2.780 1.00 97.25 83 LEU A O 1
ATOM 646 N N . ARG A 1 84 ? -0.627 -5.521 1.011 1.00 96.94 84 ARG A N 1
ATOM 647 C CA . ARG A 1 84 ? 0.144 -6.494 1.805 1.00 96.94 84 ARG A CA 1
ATOM 648 C C . ARG A 1 84 ? 1.198 -5.820 2.676 1.00 96.94 84 ARG A C 1
ATOM 650 O O . ARG A 1 84 ? 1.336 -6.191 3.838 1.00 96.94 84 ARG A O 1
ATOM 657 N N . SER A 1 85 ? 1.879 -4.806 2.152 1.00 96.50 85 SER A N 1
ATOM 658 C CA . SER A 1 85 ? 2.806 -3.964 2.908 1.00 96.50 85 SER A CA 1
ATOM 659 C C . SER A 1 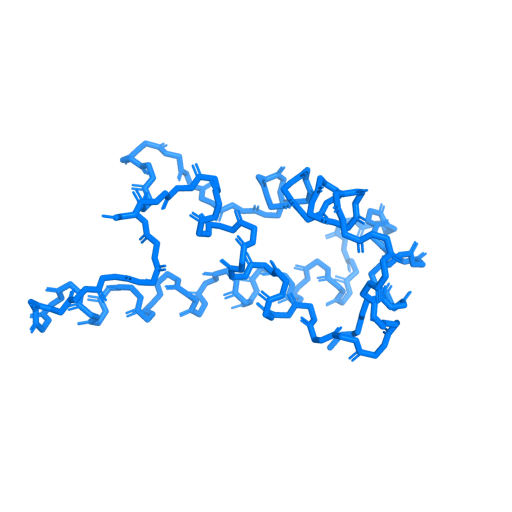85 ? 2.116 -3.283 4.092 1.00 96.50 85 SER A C 1
ATOM 661 O O . SER A 1 85 ? 2.621 -3.348 5.210 1.00 96.50 85 SER A O 1
ATOM 663 N N . LEU A 1 86 ? 0.936 -2.690 3.881 1.00 96.06 86 LEU A N 1
ATOM 664 C CA . LEU A 1 86 ? 0.157 -2.051 4.946 1.00 96.06 86 LEU A CA 1
ATOM 665 C C . LEU A 1 86 ? -0.353 -3.061 5.979 1.00 96.06 86 LEU A C 1
ATOM 667 O O . LEU A 1 86 ? -0.297 -2.784 7.170 1.00 96.06 86 LEU A O 1
ATOM 671 N N . GLN A 1 87 ? -0.800 -4.240 5.546 1.00 96.44 87 GLN A N 1
ATOM 672 C CA . GLN A 1 87 ? -1.219 -5.324 6.442 1.00 96.44 87 GLN A CA 1
ATOM 673 C C . GLN A 1 87 ? -0.076 -5.842 7.316 1.00 96.44 87 GLN A C 1
ATOM 675 O O . GLN A 1 87 ? -0.291 -6.131 8.489 1.00 96.44 87 GLN A O 1
ATOM 680 N N . GLY A 1 88 ? 1.129 -5.960 6.750 1.00 95.06 88 GLY A N 1
ATOM 681 C CA . GLY A 1 88 ? 2.316 -6.371 7.496 1.00 95.06 88 GLY A CA 1
ATOM 682 C C . GLY A 1 88 ? 2.790 -5.305 8.485 1.00 95.06 88 GLY A C 1
ATOM 683 O O . GLY A 1 88 ? 3.181 -5.641 9.598 1.00 95.06 88 GLY A O 1
ATOM 684 N N . ALA A 1 89 ? 2.734 -4.028 8.099 1.00 94.94 89 ALA A N 1
ATOM 685 C CA . ALA A 1 89 ? 3.151 -2.917 8.953 1.00 94.94 89 ALA A CA 1
ATOM 686 C C . ALA A 1 89 ? 2.131 -2.583 10.054 1.00 94.94 89 ALA A C 1
ATOM 688 O O . ALA A 1 89 ? 2.515 -2.165 11.145 1.00 94.94 89 ALA A O 1
ATOM 689 N N . TYR A 1 90 ? 0.841 -2.758 9.763 1.00 94.31 90 TYR A N 1
ATOM 690 C CA . TYR A 1 90 ? -0.268 -2.295 10.594 1.00 94.31 90 TYR A CA 1
ATOM 691 C C . TYR A 1 90 ? -1.364 -3.368 10.730 1.00 94.31 90 TYR A C 1
ATOM 693 O O . TYR A 1 90 ? -2.475 -3.207 10.205 1.00 94.31 90 TYR A O 1
ATOM 701 N N . PRO A 1 91 ? -1.075 -4.498 11.394 1.00 94.38 91 PRO A N 1
ATOM 702 C CA . PRO A 1 91 ? -2.042 -5.574 11.545 1.00 94.38 91 PRO A CA 1
ATOM 703 C C . PRO A 1 91 ? -3.224 -5.160 12.435 1.00 94.38 91 PRO A C 1
ATOM 705 O O . PRO A 1 91 ? -3.044 -4.563 13.496 1.00 94.38 91 PRO A O 1
ATOM 708 N N . CYS A 1 92 ? -4.427 -5.527 11.988 1.00 88.88 92 CYS A N 1
ATOM 709 C CA . CYS A 1 92 ? -5.572 -5.794 12.858 1.00 88.88 92 CYS A CA 1
ATOM 710 C C . CYS A 1 92 ? -5.543 -7.27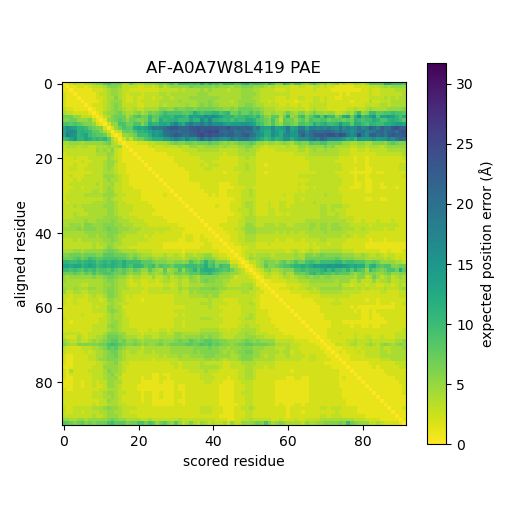3 13.276 1.00 88.88 92 CYS A C 1
ATOM 712 O O . CYS A 1 92 ? -6.229 -7.632 14.246 1.00 88.88 92 CYS A O 1
#

Mean predicted aligned error: 3.87 Å

Secondary structure (DSSP, 8-state):
-BHHHHHHHTTS-TTSHHHHHHHHHHHHHHHHHHHHHHTTPPPSS---SS----HHHHHHHHHHHHHH-TT--TT-BHHHHHHHHHHHHS--

Sequence (92 aa):
MTAAQYKKWAHADNNSIYAAYITGTINAFGWANGDLVSRKQRQLFCPPETLAIGNQTVYPLLDAFFANHPGISDDFPIGLAILRSLQGAYPC

Organism: NCBI:txid2782701

Nearest PDB structures (foldseek):
  6ijf-assembly1_A  TM=7.499E-01  e=4.335E-01  Agrobacterium tumefaciens
  5k5w-assembly1_B  TM=4.158E-01  e=5.666E+00  Chlamydomonas reinhardtii
  5b5x-assembly1_A-2  TM=4.289E-01  e=9.829E+00  Chlamydomonas reinhardtii

Foldseek 3Di:
DFQLCCVVCPVVDCPDPVLVVQQVLLVVLVVQQ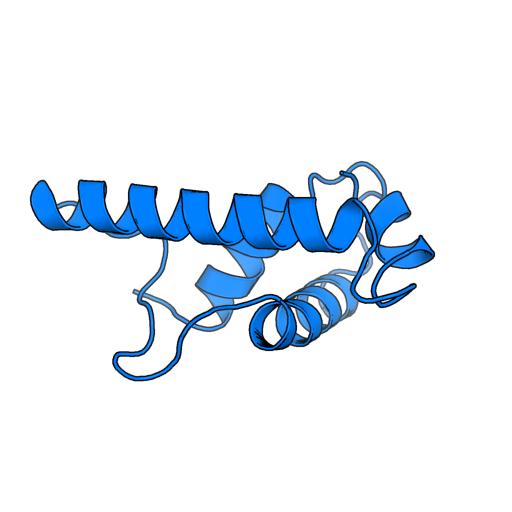VVCVVVVHDRLFADDPPDDDGSVNQSVLLVVLCVVPVPDDRRHDVSVSSSVSRCVVGPD

Radius of gyration: 13.26 Å; Cα contacts (8 Å, |Δi|>4): 83; chains: 1; bounding box: 34×29×28 Å